Protein AF-A0A3B9SJJ4-F1 (afdb_monomer)

Radius of gyration: 42.06 Å; Cα contacts (8 Å, |Δi|>4): 28; chains: 1; bounding box: 81×27×117 Å

Nearest PDB structures (foldseek):
  3vkg-assembly2_A  TM=6.536E-01  e=6.639E+00  Dictyostelium discoideum

Secondary structure (DSSP, 8-state):
--HHHHHHHHHHHHHHHHHHHHHHTT-HHHHTTHHHHHHHHHHHHHHHHHHHHHHHHHHHHHHHHHHHHHHHHHHHHHHHHHHHHHHHHHHHHHHHHHHHHHHHHHHHHHHHHHHHHHHHTT-

Solvent-accessible surface area (backbone atoms only — not comparable to full-atom values): 6616 Å² total; per-residue (Å²): 132,59,70,70,58,55,50,52,50,52,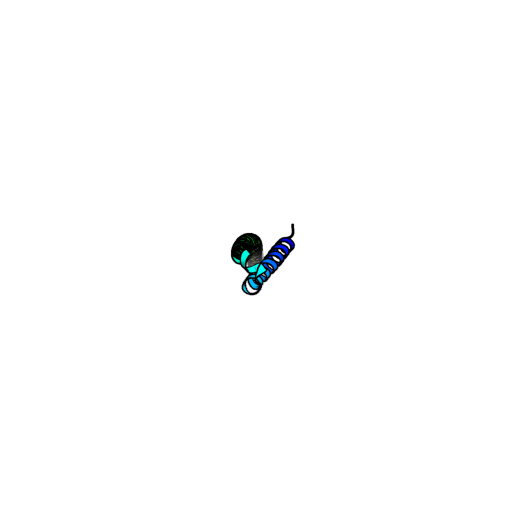52,54,51,48,50,53,39,50,50,51,37,58,44,15,79,77,39,75,88,38,41,82,46,36,67,60,32,50,51,51,44,53,52,47,50,53,52,49,52,54,49,50,52,57,48,51,60,49,53,51,52,55,51,52,52,50,52,55,50,52,53,49,51,51,52,50,53,53,52,51,50,53,50,49,54,53,52,50,52,51,50,54,48,52,51,52,51,51,53,51,53,50,53,51,53,53,54,50,52,51,52,50,53,53,51,51,53,57,50,64,77,74,108

Foldseek 3Di:
DDLVVVVVVLVVQLVVLVVLLVVLVPPVVSVVCNVVSVVVNVVSVVVVVVSVVVVVVVVVVVVVVVVVVVVVVVVVVVVVVVVVVVVVVVVVVVVV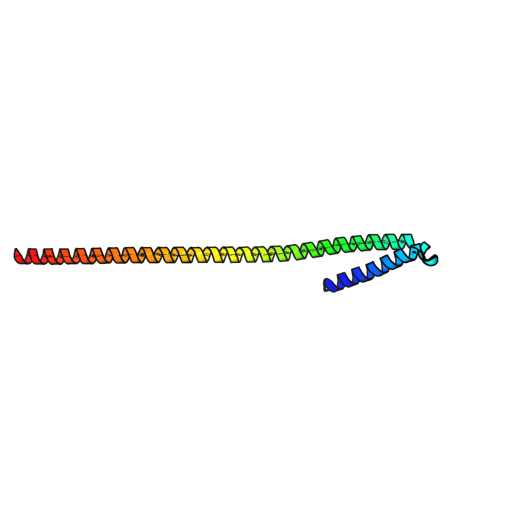VVVVVVVVVVVVVVVVVVVVVVVVVVD

Structure (mmCIF, N/CA/C/O backbone):
data_AF-A0A3B9SJJ4-F1
#
_entry.id   AF-A0A3B9SJJ4-F1
#
loop_
_atom_site.group_PDB
_atom_site.id
_atom_site.type_symbol
_atom_site.label_atom_id
_atom_site.label_alt_id
_atom_site.label_comp_id
_atom_site.label_asym_id
_atom_site.label_entity_id
_atom_site.label_seq_id
_atom_site.pdbx_PDB_ins_code
_atom_site.Cartn_x
_atom_site.Cartn_y
_atom_site.Cartn_z
_atom_site.occupancy
_atom_site.B_iso_or_equiv
_atom_site.auth_seq_id
_atom_site.auth_comp_id
_atom_site.auth_asym_id
_atom_site.auth_atom_id
_atom_site.pdbx_PDB_model_num
ATOM 1 N N . MET A 1 1 ? 9.200 17.241 -14.618 1.00 53.47 1 MET A N 1
ATOM 2 C CA . MET A 1 1 ? 9.247 16.600 -15.952 1.00 53.47 1 MET A CA 1
ATOM 3 C C . MET A 1 1 ? 8.697 15.193 -15.783 1.00 53.47 1 MET A C 1
ATOM 5 O O . MET A 1 1 ? 9.202 14.493 -14.914 1.00 53.47 1 MET A O 1
ATOM 9 N N . ASN A 1 2 ? 7.622 14.823 -16.484 1.00 70.00 2 ASN A N 1
ATOM 10 C CA . ASN A 1 2 ? 6.914 13.560 -16.233 1.00 70.00 2 ASN A CA 1
ATOM 11 C C . ASN A 1 2 ? 7.813 12.358 -16.555 1.00 70.00 2 ASN A C 1
ATOM 13 O O . ASN A 1 2 ? 8.464 12.345 -17.599 1.00 70.00 2 ASN A O 1
ATOM 17 N N . THR A 1 3 ? 7.823 11.348 -15.683 1.00 65.94 3 THR A N 1
ATOM 18 C CA . THR A 1 3 ? 8.570 10.082 -15.826 1.00 65.94 3 THR A CA 1
ATOM 19 C C . THR A 1 3 ? 8.338 9.460 -17.213 1.00 65.94 3 THR A C 1
ATOM 21 O O . THR A 1 3 ? 9.283 9.172 -17.940 1.00 65.94 3 THR A O 1
ATOM 24 N N . ASN A 1 4 ? 7.081 9.467 -17.665 1.00 76.50 4 ASN A N 1
ATOM 25 C CA . ASN A 1 4 ? 6.647 9.011 -18.991 1.00 76.50 4 ASN A CA 1
ATOM 26 C C . ASN A 1 4 ? 7.307 9.777 -20.167 1.00 76.50 4 ASN A C 1
ATOM 28 O O . ASN A 1 4 ? 7.579 9.212 -21.222 1.00 76.50 4 ASN A O 1
ATOM 32 N N . THR A 1 5 ? 7.620 11.069 -20.011 1.00 80.31 5 THR A N 1
ATOM 33 C CA . THR A 1 5 ? 8.309 11.852 -21.054 1.00 80.31 5 THR A CA 1
ATOM 34 C C . THR A 1 5 ? 9.780 11.450 -21.181 1.00 80.31 5 THR A C 1
ATOM 36 O O . THR A 1 5 ? 10.278 11.328 -22.297 1.00 80.31 5 THR A O 1
ATOM 39 N N . ILE A 1 6 ? 10.469 11.215 -20.060 1.00 78.12 6 ILE A N 1
ATOM 40 C CA . ILE A 1 6 ? 11.877 10.780 -20.049 1.00 78.12 6 ILE A CA 1
ATOM 41 C C . ILE A 1 6 ? 12.004 9.373 -20.637 1.00 78.12 6 ILE A C 1
ATOM 43 O O . ILE A 1 6 ? 12.875 9.132 -21.469 1.00 78.12 6 ILE A O 1
ATOM 47 N N . GLU A 1 7 ? 11.103 8.470 -20.257 1.00 77.44 7 GLU A N 1
ATOM 48 C CA . GLU A 1 7 ? 11.067 7.098 -20.760 1.00 77.44 7 GLU A CA 1
ATOM 49 C C . GLU A 1 7 ? 10.844 7.052 -22.278 1.00 77.44 7 GLU A C 1
ATOM 51 O O . GLU A 1 7 ? 11.588 6.388 -22.995 1.00 77.44 7 GLU A O 1
ATOM 56 N N . ARG A 1 8 ? 9.906 7.851 -22.804 1.00 84.06 8 ARG A N 1
ATOM 57 C CA . ARG A 1 8 ? 9.683 7.978 -24.255 1.00 84.06 8 ARG A CA 1
ATOM 58 C C . ARG A 1 8 ? 10.906 8.502 -25.006 1.00 84.06 8 ARG A C 1
ATOM 60 O O . ARG A 1 8 ? 11.185 8.028 -26.105 1.00 84.06 8 ARG A O 1
ATOM 67 N N . ILE A 1 9 ? 11.640 9.455 -24.428 1.00 83.06 9 ILE A N 1
ATOM 68 C CA . ILE A 1 9 ? 12.878 9.979 -25.025 1.00 83.06 9 ILE A CA 1
ATOM 69 C C . ILE A 1 9 ? 13.971 8.902 -25.019 1.00 83.06 9 ILE A C 1
ATOM 71 O O . ILE A 1 9 ? 14.616 8.694 -26.045 1.00 83.06 9 ILE A O 1
ATOM 75 N N . LEU A 1 10 ? 14.150 8.185 -23.904 1.00 82.25 10 LEU A N 1
ATOM 76 C CA . LEU A 1 10 ? 15.130 7.099 -23.783 1.00 82.25 10 LEU A CA 1
ATOM 77 C C . LEU A 1 10 ? 14.832 5.948 -24.750 1.00 82.25 10 LEU A C 1
ATOM 79 O O . LEU A 1 10 ? 15.739 5.481 -25.437 1.00 82.25 10 LEU A O 1
ATOM 83 N N . ILE A 1 11 ? 13.568 5.530 -24.856 1.00 82.94 11 ILE A N 1
ATOM 84 C CA . ILE A 1 11 ? 13.135 4.479 -25.785 1.00 82.94 11 ILE A CA 1
ATOM 85 C C . ILE A 1 11 ? 13.307 4.938 -27.236 1.00 82.94 11 ILE A C 1
ATOM 87 O O . ILE A 1 11 ? 13.840 4.187 -28.054 1.00 82.94 11 ILE A O 1
ATOM 91 N N . GLY A 1 12 ? 12.907 6.170 -27.565 1.00 83.56 12 GLY A N 1
ATOM 92 C CA . GLY A 1 12 ? 13.064 6.726 -28.910 1.00 83.56 12 GLY A CA 1
ATOM 93 C C . GLY A 1 12 ? 14.530 6.793 -29.336 1.00 83.56 12 GLY A C 1
ATOM 94 O O . GLY A 1 12 ? 14.889 6.305 -30.407 1.00 83.56 12 GLY A O 1
ATOM 95 N N . PHE A 1 13 ? 15.396 7.316 -28.466 1.00 84.94 13 PHE A N 1
ATOM 96 C CA . PHE A 1 13 ? 16.836 7.372 -28.707 1.00 84.94 13 PHE A CA 1
ATOM 97 C C . PHE A 1 13 ? 17.452 5.972 -28.826 1.00 84.94 13 PHE A C 1
ATOM 99 O O . PHE A 1 13 ? 18.163 5.692 -29.791 1.00 84.94 13 PHE A O 1
ATOM 106 N N . GLY A 1 14 ? 17.132 5.065 -27.898 1.00 82.75 14 GLY A N 1
ATOM 107 C CA . GLY A 1 14 ? 17.620 3.686 -27.918 1.00 82.75 14 GLY A CA 1
ATOM 108 C C . GLY A 1 14 ? 17.217 2.938 -29.189 1.00 82.75 14 GLY A C 1
ATOM 109 O O . GLY A 1 14 ? 18.042 2.253 -29.789 1.00 82.75 14 GLY A O 1
ATOM 110 N N . THR A 1 15 ? 15.985 3.138 -29.662 1.00 85.75 15 THR A N 1
ATOM 111 C CA . THR A 1 15 ? 15.488 2.535 -30.908 1.00 85.75 15 THR A CA 1
ATOM 112 C C . THR A 1 15 ? 16.295 3.016 -32.114 1.00 85.75 15 THR A C 1
ATOM 114 O O . THR A 1 15 ? 16.744 2.201 -32.916 1.00 85.75 15 THR A O 1
ATOM 117 N N . VAL A 1 16 ? 16.550 4.323 -32.223 1.00 86.31 16 VAL A N 1
ATOM 118 C C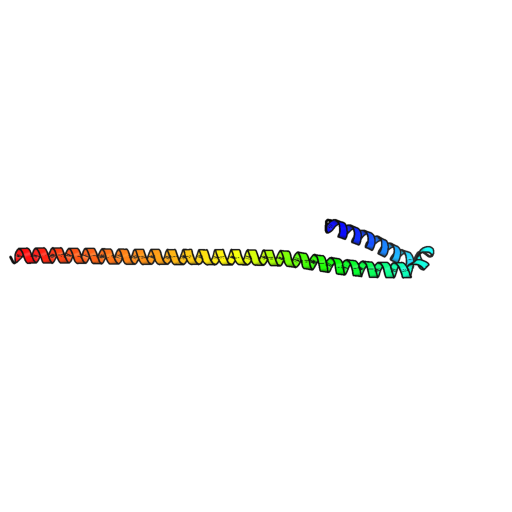A . VAL A 1 16 ? 17.345 4.895 -33.324 1.00 86.31 16 VAL A CA 1
ATOM 119 C C . VAL A 1 16 ? 18.787 4.382 -33.298 1.00 86.31 16 VAL A C 1
ATOM 121 O O . VAL A 1 16 ? 19.324 4.007 -34.340 1.00 86.31 16 VAL A O 1
ATOM 124 N N . VAL A 1 17 ? 19.404 4.306 -32.116 1.00 86.12 17 VAL A N 1
ATOM 125 C CA . VAL A 1 17 ? 20.779 3.807 -31.956 1.00 86.12 17 VAL A CA 1
ATOM 126 C C . VAL A 1 17 ? 20.885 2.325 -32.320 1.00 86.12 17 VAL A C 1
ATOM 128 O O . VAL A 1 17 ? 21.814 1.940 -33.028 1.00 86.12 17 VAL A O 1
ATOM 131 N N . LEU A 1 18 ? 19.928 1.494 -31.897 1.00 85.50 18 LEU A N 1
ATOM 132 C CA . LEU A 1 18 ? 19.912 0.065 -32.225 1.00 85.50 18 LEU A CA 1
ATOM 133 C C . LEU A 1 18 ? 19.658 -0.186 -33.715 1.00 85.50 18 LEU A C 1
ATOM 135 O O . LEU A 1 18 ? 20.313 -1.045 -34.304 1.00 85.50 18 LEU A O 1
ATOM 139 N N . LEU A 1 19 ? 18.768 0.586 -34.344 1.00 87.62 19 LEU A N 1
ATOM 140 C CA . LEU A 1 19 ? 18.536 0.515 -35.788 1.00 87.62 19 LEU A CA 1
ATOM 141 C C . LEU A 1 19 ? 19.771 0.957 -36.581 1.00 87.62 19 LEU A C 1
ATOM 143 O O . LEU A 1 19 ? 20.163 0.277 -37.529 1.00 87.62 19 LEU A O 1
ATOM 147 N N . GLY A 1 20 ? 20.428 2.044 -36.168 1.00 83.81 20 GLY A N 1
ATOM 148 C CA . GLY A 1 20 ? 21.690 2.491 -36.762 1.00 83.81 20 GLY A CA 1
ATOM 149 C C . GLY A 1 20 ? 22.798 1.448 -36.606 1.00 83.81 20 GLY A C 1
ATOM 150 O O . GLY A 1 20 ? 23.518 1.153 -37.561 1.00 83.81 20 GLY A O 1
ATOM 151 N N . LEU A 1 21 ? 22.896 0.824 -35.429 1.00 84.88 21 LEU A N 1
ATOM 152 C CA . LEU A 1 21 ? 23.838 -0.260 -35.168 1.00 84.88 21 LEU A CA 1
ATOM 153 C C . LEU A 1 21 ? 23.552 -1.480 -36.053 1.00 84.88 21 LEU A C 1
ATOM 155 O O . LEU A 1 21 ? 24.480 -2.013 -36.656 1.00 84.88 21 LEU A O 1
ATOM 159 N N . ALA A 1 22 ? 22.295 -1.902 -36.184 1.00 84.62 22 ALA A N 1
ATOM 160 C CA . ALA A 1 22 ? 21.914 -3.001 -37.070 1.00 84.62 22 ALA A CA 1
ATOM 161 C C . ALA A 1 22 ? 22.260 -2.687 -38.537 1.00 84.62 22 ALA A C 1
ATOM 163 O O . ALA A 1 22 ? 22.899 -3.497 -39.211 1.00 84.62 22 ALA A O 1
ATOM 164 N N . ALA A 1 23 ? 21.930 -1.479 -39.006 1.00 84.31 23 ALA A N 1
ATOM 165 C CA . ALA A 1 23 ? 22.248 -1.018 -40.356 1.00 84.31 23 ALA A CA 1
ATOM 166 C C . ALA A 1 23 ? 23.763 -0.961 -40.617 1.00 84.31 23 ALA A C 1
ATOM 168 O O . ALA A 1 23 ? 24.205 -1.278 -41.721 1.00 84.31 23 ALA A O 1
ATOM 169 N N . SER A 1 24 ? 24.575 -0.643 -39.602 1.00 84.25 24 SER A N 1
ATOM 170 C CA . SER A 1 24 ? 26.040 -0.587 -39.724 1.00 84.25 24 SER A CA 1
ATOM 171 C C . SER A 1 24 ? 26.711 -1.922 -40.067 1.00 84.25 24 SER A C 1
ATOM 173 O O . SER A 1 24 ? 27.844 -1.926 -40.544 1.00 84.25 24 SER A O 1
ATOM 175 N N . TYR A 1 25 ? 26.029 -3.056 -39.872 1.00 83.38 25 TYR A N 1
ATOM 176 C CA . TYR A 1 25 ? 26.548 -4.366 -40.277 1.00 83.38 25 TYR A CA 1
ATOM 177 C C . TYR A 1 25 ? 26.343 -4.676 -41.762 1.00 83.38 25 TYR A C 1
ATOM 179 O O . TYR A 1 25 ? 27.066 -5.507 -42.309 1.00 83.38 25 TYR A O 1
ATOM 187 N N . VAL A 1 26 ? 25.374 -4.023 -42.408 1.00 83.88 26 VAL A N 1
ATOM 188 C CA . VAL A 1 26 ? 24.946 -4.332 -43.782 1.00 83.88 26 VAL A CA 1
ATOM 189 C C . VAL A 1 26 ? 25.310 -3.203 -44.751 1.00 83.88 26 VAL A C 1
ATOM 191 O O . VAL A 1 26 ? 25.642 -3.457 -45.906 1.00 83.88 26 VAL A O 1
ATOM 194 N N . VAL A 1 27 ? 25.293 -1.953 -44.285 1.00 83.50 27 VAL A N 1
ATOM 195 C CA . VAL A 1 27 ? 25.494 -0.754 -45.106 1.00 83.50 27 VAL A CA 1
ATOM 196 C C . VAL A 1 27 ? 26.937 -0.261 -44.973 1.00 83.50 27 VAL A C 1
ATOM 198 O O . VAL A 1 27 ? 27.354 0.188 -43.906 1.00 83.50 27 VAL A O 1
ATOM 201 N N . ALA A 1 28 ? 27.704 -0.322 -46.068 1.00 76.25 28 ALA A N 1
ATOM 202 C CA . ALA A 1 28 ? 29.138 -0.008 -46.086 1.00 76.25 28 ALA A CA 1
ATOM 203 C C . ALA A 1 28 ? 29.503 1.386 -45.513 1.00 76.25 28 ALA A C 1
ATOM 205 O O . ALA A 1 28 ? 30.404 1.432 -44.677 1.00 76.25 28 ALA A O 1
ATOM 206 N N . PRO A 1 29 ? 28.786 2.485 -45.836 1.00 80.19 29 PRO A N 1
ATOM 207 C CA . PRO A 1 29 ? 29.024 3.798 -45.220 1.00 80.19 29 PRO A CA 1
ATOM 208 C C . PRO A 1 29 ? 28.858 3.840 -43.696 1.00 80.19 29 PRO A C 1
ATOM 210 O O . PRO A 1 29 ? 29.490 4.648 -43.026 1.00 80.19 29 PRO A O 1
ATOM 213 N N . LEU A 1 30 ? 28.000 2.989 -43.125 1.00 75.19 30 LEU A N 1
ATOM 214 C CA . LEU A 1 30 ? 27.767 2.965 -41.679 1.00 75.19 30 LEU A CA 1
ATOM 215 C C . LEU A 1 30 ? 28.760 2.063 -40.936 1.00 75.19 30 LEU A C 1
ATOM 217 O O . LEU A 1 30 ? 28.846 2.135 -39.710 1.00 75.19 30 LEU A O 1
ATOM 221 N N . LYS A 1 31 ? 29.530 1.236 -41.652 1.00 76.69 31 LYS A N 1
ATOM 222 C CA . LYS A 1 31 ? 30.459 0.264 -41.062 1.00 76.69 31 LYS A CA 1
ATOM 223 C C . LYS A 1 31 ? 31.578 0.938 -40.263 1.00 76.69 31 LYS A C 1
ATOM 225 O O . LYS A 1 31 ? 31.977 0.422 -39.222 1.00 76.69 31 LYS A O 1
ATOM 230 N N . GLU A 1 32 ? 32.020 2.117 -40.698 1.00 84.50 32 GLU A N 1
ATOM 231 C CA . GLU A 1 32 ? 33.018 2.942 -39.997 1.00 84.50 32 GLU A CA 1
ATOM 232 C C . GLU A 1 32 ? 32.506 3.460 -38.642 1.00 84.50 32 GLU A C 1
ATOM 234 O O . GLU A 1 32 ? 33.278 3.626 -37.699 1.00 84.50 32 GLU A O 1
ATOM 239 N N . TYR A 1 33 ? 31.188 3.625 -38.496 1.00 82.12 33 TYR A N 1
ATOM 240 C CA . TYR A 1 33 ? 30.542 4.098 -37.269 1.00 82.12 33 TYR A CA 1
ATOM 241 C C . TYR A 1 33 ? 30.137 2.966 -36.313 1.00 82.12 33 TYR A C 1
ATOM 243 O O . TYR A 1 33 ? 29.613 3.236 -35.231 1.00 82.12 33 TYR A O 1
ATOM 251 N N . ASN A 1 34 ? 30.384 1.699 -36.670 1.00 83.94 34 ASN A N 1
ATOM 252 C CA . ASN A 1 34 ? 29.948 0.534 -35.894 1.00 83.94 34 ASN A CA 1
ATOM 253 C C . ASN A 1 34 ? 30.458 0.567 -34.443 1.00 83.94 34 ASN A C 1
ATOM 255 O O . ASN A 1 34 ? 29.687 0.333 -33.515 1.00 83.94 34 ASN A O 1
ATOM 259 N N . SER A 1 35 ? 31.733 0.914 -34.235 1.00 83.38 35 SER A N 1
ATOM 260 C CA . SER A 1 35 ? 32.328 1.002 -32.893 1.00 83.38 35 SER A CA 1
ATOM 261 C C . SER A 1 35 ? 31.635 2.069 -32.034 1.00 83.38 35 SER A C 1
ATOM 263 O O . SER A 1 35 ? 31.213 1.800 -30.909 1.00 83.38 35 SER A O 1
ATOM 265 N N . THR A 1 36 ? 31.412 3.255 -32.603 1.00 85.50 36 THR A N 1
ATOM 266 C CA . THR A 1 36 ? 30.720 4.367 -31.939 1.00 85.50 36 THR A CA 1
ATOM 267 C C . THR A 1 36 ? 29.269 4.019 -31.607 1.00 85.50 36 THR A C 1
ATOM 269 O O . THR A 1 36 ? 28.808 4.290 -30.501 1.00 85.50 36 THR A O 1
ATOM 272 N N . LEU A 1 37 ? 28.555 3.361 -32.527 1.00 85.31 37 LEU A N 1
ATOM 273 C CA . LEU A 1 37 ? 27.171 2.922 -32.323 1.00 85.31 37 LEU A CA 1
ATOM 274 C C . LEU A 1 37 ? 27.057 1.832 -31.250 1.00 85.31 37 LEU A C 1
ATOM 276 O O . LEU A 1 37 ? 26.114 1.852 -30.461 1.00 85.31 37 LEU A O 1
ATOM 280 N N . ARG A 1 38 ? 28.028 0.912 -31.162 1.00 83.81 38 ARG A N 1
ATOM 281 C CA . ARG A 1 38 ? 28.093 -0.082 -30.077 1.00 83.81 38 ARG A CA 1
ATOM 282 C C . ARG A 1 38 ? 28.279 0.583 -28.719 1.00 83.81 38 ARG A C 1
ATOM 284 O O . ARG A 1 38 ? 27.560 0.246 -27.783 1.00 83.81 38 ARG A O 1
ATOM 291 N N . ILE A 1 39 ? 29.205 1.537 -28.614 1.00 86.31 39 ILE A N 1
ATOM 292 C CA . ILE A 1 39 ? 29.432 2.288 -27.371 1.00 86.31 39 ILE A CA 1
ATOM 293 C C . ILE A 1 39 ? 28.165 3.061 -26.988 1.00 86.31 39 ILE A C 1
ATOM 295 O O . ILE A 1 39 ? 27.722 2.972 -25.846 1.00 86.31 39 ILE A O 1
ATOM 299 N N . ALA A 1 40 ? 27.534 3.749 -27.944 1.00 83.56 40 ALA A N 1
ATOM 300 C CA . ALA A 1 40 ? 26.284 4.469 -27.714 1.00 83.56 40 ALA A CA 1
ATOM 301 C C . ALA A 1 40 ? 25.152 3.542 -27.237 1.00 83.56 40 ALA A C 1
ATOM 303 O O . ALA A 1 40 ? 24.413 3.904 -26.323 1.00 83.56 40 ALA A O 1
ATOM 304 N N . ALA A 1 41 ? 25.043 2.334 -27.799 1.00 83.19 41 ALA A N 1
ATOM 305 C CA . ALA A 1 41 ? 24.063 1.341 -27.366 1.00 83.19 41 ALA A CA 1
ATOM 306 C C . ALA A 1 41 ? 24.327 0.864 -25.928 1.00 83.19 41 ALA A C 1
ATOM 308 O O . ALA A 1 41 ? 23.407 0.839 -25.114 1.00 83.19 41 ALA A O 1
ATOM 309 N N . ILE A 1 42 ? 25.581 0.544 -25.587 1.00 86.38 42 ILE A N 1
ATOM 310 C CA . ILE A 1 42 ? 25.967 0.103 -24.235 1.00 86.38 42 ILE A CA 1
ATOM 311 C C . ILE A 1 42 ? 25.688 1.202 -23.205 1.00 86.38 42 ILE A C 1
ATOM 313 O O . ILE A 1 42 ? 25.076 0.943 -22.170 1.00 86.38 42 ILE A O 1
ATOM 317 N N . VAL A 1 43 ? 26.093 2.439 -23.501 1.00 87.00 43 VAL A N 1
ATOM 318 C CA . VAL A 1 43 ? 25.846 3.595 -22.629 1.00 87.00 43 VAL A CA 1
ATOM 319 C C . VAL A 1 43 ? 24.345 3.850 -22.482 1.00 87.00 43 VAL A C 1
ATOM 321 O O . VAL A 1 43 ? 23.876 4.079 -21.370 1.00 87.00 43 VAL A O 1
ATOM 324 N N . GLY A 1 44 ? 23.576 3.749 -23.568 1.00 83.56 44 GLY A N 1
ATOM 325 C CA . GLY A 1 44 ? 22.119 3.8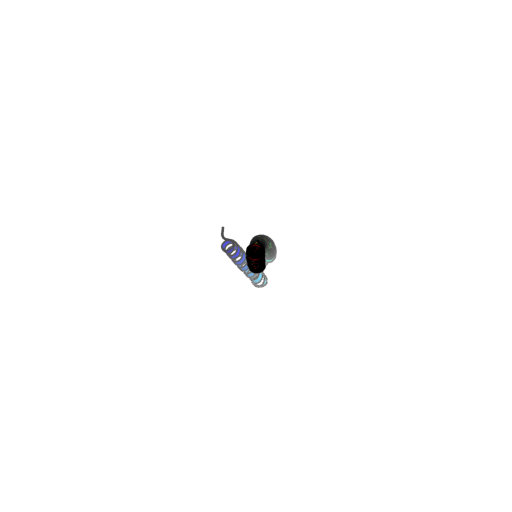82 -23.535 1.00 83.56 44 GLY A CA 1
ATOM 326 C C . GLY A 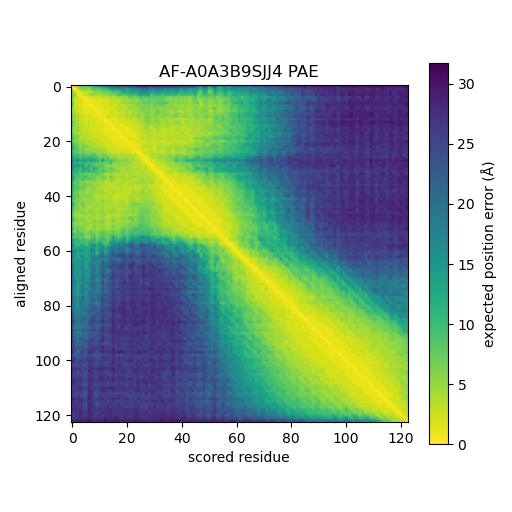1 44 ? 21.451 2.853 -22.618 1.00 83.56 44 GLY A C 1
ATOM 327 O O . GLY A 1 44 ? 20.611 3.220 -21.797 1.00 83.56 44 GLY A O 1
ATOM 328 N N . VAL A 1 45 ? 21.868 1.585 -22.693 1.00 84.44 45 VAL A N 1
ATOM 329 C CA . VAL A 1 45 ? 21.362 0.515 -21.816 1.00 84.44 45 VAL A CA 1
ATOM 330 C C . VAL A 1 45 ? 21.753 0.759 -20.356 1.00 84.44 45 VAL A C 1
ATOM 332 O O . VAL A 1 45 ? 20.912 0.619 -19.470 1.00 84.44 45 VAL A O 1
ATOM 335 N N . ALA A 1 46 ? 22.995 1.172 -20.091 1.00 84.38 46 ALA A N 1
ATOM 336 C CA . ALA A 1 46 ? 23.453 1.476 -18.736 1.00 84.38 46 ALA A CA 1
ATOM 337 C C . ALA A 1 46 ? 22.665 2.641 -18.109 1.00 84.38 46 ALA A C 1
ATOM 339 O O . ALA A 1 46 ? 22.220 2.544 -16.965 1.00 84.38 46 ALA A O 1
ATOM 340 N N . LEU A 1 47 ? 22.429 3.716 -18.868 1.00 83.12 47 LEU A N 1
ATOM 341 C CA . LEU A 1 47 ? 21.618 4.853 -18.425 1.00 83.12 47 LEU A CA 1
ATOM 342 C C . LEU A 1 47 ? 20.167 4.447 -18.151 1.00 83.12 47 LEU A C 1
ATOM 344 O O . LEU A 1 47 ? 19.598 4.862 -17.140 1.00 83.12 47 LEU A O 1
ATOM 348 N N . TYR A 1 48 ? 19.582 3.608 -19.009 1.00 82.56 48 TYR A N 1
ATOM 349 C CA . TYR A 1 48 ? 18.232 3.092 -18.801 1.00 82.56 48 TYR A CA 1
ATOM 350 C C . TYR A 1 48 ? 18.135 2.215 -17.545 1.00 82.56 48 TYR A C 1
ATOM 352 O O . TYR A 1 48 ? 17.193 2.364 -16.772 1.00 82.56 48 TYR A O 1
ATOM 360 N N . ALA A 1 49 ? 19.121 1.351 -17.288 1.00 82.25 49 ALA A N 1
ATOM 361 C CA . ALA A 1 49 ? 19.149 0.514 -16.090 1.00 82.25 49 ALA A CA 1
ATOM 362 C C . ALA A 1 49 ? 19.224 1.350 -14.800 1.00 82.25 49 ALA A C 1
ATOM 364 O O . ALA A 1 49 ? 18.469 1.105 -13.859 1.00 82.25 49 ALA A O 1
ATOM 365 N N . VAL A 1 50 ? 20.076 2.383 -14.773 1.00 83.62 50 VAL A N 1
ATOM 366 C CA . VAL A 1 50 ? 20.169 3.318 -13.638 1.00 83.62 50 VAL A CA 1
ATOM 367 C C . VAL A 1 50 ? 18.860 4.086 -13.451 1.00 83.62 50 VAL A C 1
ATOM 369 O O . VAL A 1 50 ? 18.371 4.209 -12.329 1.00 83.62 50 VAL A O 1
ATOM 372 N N . TYR A 1 51 ? 18.264 4.574 -14.541 1.00 81.56 51 TYR A N 1
ATOM 373 C CA . TYR A 1 51 ? 16.966 5.242 -14.500 1.00 81.56 51 TYR A CA 1
ATOM 374 C C . TYR A 1 51 ? 15.872 4.323 -13.943 1.00 81.56 51 TYR A C 1
ATOM 376 O O . TYR A 1 51 ? 15.158 4.713 -13.023 1.00 81.56 51 TYR A O 1
ATOM 384 N N . SER A 1 52 ? 15.786 3.086 -14.438 1.00 79.31 52 SER A N 1
ATOM 385 C CA . SER A 1 52 ? 14.810 2.092 -13.988 1.00 79.31 52 SER A CA 1
ATOM 386 C C . SER A 1 52 ? 14.966 1.781 -12.499 1.00 79.31 52 SER A C 1
ATOM 388 O O . SER A 1 52 ? 13.979 1.785 -11.770 1.00 79.31 52 SER A O 1
ATOM 390 N N . PHE A 1 53 ? 16.199 1.626 -12.009 1.00 79.38 53 PHE A N 1
ATOM 391 C CA . PHE A 1 53 ? 16.467 1.427 -10.584 1.00 79.38 53 PHE A CA 1
ATOM 392 C C . PHE A 1 53 ? 16.036 2.631 -9.725 1.00 79.38 53 PHE A C 1
ATOM 394 O O . PHE A 1 53 ? 15.454 2.475 -8.648 1.00 79.38 53 PHE A O 1
ATOM 401 N N . LEU A 1 54 ? 16.275 3.857 -10.202 1.00 79.62 54 LEU A N 1
ATOM 402 C CA . LEU A 1 54 ? 15.852 5.077 -9.507 1.00 79.62 54 LEU A CA 1
ATOM 403 C C . LEU A 1 54 ? 14.330 5.252 -9.476 1.00 79.62 54 LEU A C 1
ATOM 405 O O . LEU A 1 54 ? 13.804 5.760 -8.489 1.00 79.62 54 LEU A O 1
ATOM 409 N N . VAL A 1 55 ? 13.625 4.850 -10.533 1.00 77.12 55 VAL A N 1
ATOM 410 C CA . VAL A 1 55 ? 12.156 4.873 -10.575 1.00 77.12 55 VAL A CA 1
ATOM 411 C C . VAL A 1 55 ? 11.590 3.784 -9.665 1.00 77.12 55 VAL A C 1
ATOM 413 O O . VAL A 1 55 ? 10.832 4.097 -8.753 1.00 77.12 55 VAL A O 1
ATOM 416 N N . GLN A 1 56 ? 12.056 2.539 -9.804 1.00 71.69 56 GLN A N 1
ATOM 417 C CA . GLN A 1 56 ? 11.602 1.419 -8.974 1.00 71.69 56 GLN A CA 1
ATOM 418 C C . GLN A 1 56 ? 11.815 1.673 -7.478 1.00 71.69 56 GLN A C 1
ATOM 420 O O . GLN A 1 56 ? 10.935 1.376 -6.679 1.00 71.69 56 GLN A O 1
ATOM 425 N N . SER A 1 57 ? 12.947 2.263 -7.081 1.00 68.56 57 SER A N 1
ATOM 426 C CA . SER A 1 57 ? 13.214 2.591 -5.671 1.00 68.56 57 SER A CA 1
ATOM 427 C C . SER A 1 57 ? 12.337 3.719 -5.113 1.00 68.56 57 SER A C 1
ATOM 429 O O . SER A 1 57 ? 12.151 3.797 -3.896 1.00 68.56 57 SER A O 1
ATOM 431 N N . LYS A 1 58 ? 11.795 4.596 -5.966 1.00 65.88 58 LYS A N 1
ATOM 432 C CA . LYS A 1 58 ? 10.797 5.596 -5.564 1.00 65.88 58 LYS A CA 1
ATOM 433 C C . LYS A 1 58 ? 9.417 4.962 -5.431 1.00 65.88 58 LYS A C 1
ATOM 435 O O . LYS A 1 58 ? 8.804 5.118 -4.378 1.00 65.88 58 LYS A O 1
ATOM 440 N N . ASP A 1 59 ? 9.006 4.180 -6.422 1.00 62.16 59 ASP A N 1
ATOM 441 C CA . ASP A 1 59 ? 7.709 3.498 -6.424 1.00 62.16 59 ASP A CA 1
ATOM 442 C C . ASP A 1 59 ? 7.598 2.504 -5.251 1.00 62.16 59 ASP A C 1
ATOM 444 O O . ASP A 1 59 ? 6.580 2.454 -4.564 1.00 62.16 59 ASP A O 1
ATOM 448 N N . GLN A 1 60 ? 8.677 1.781 -4.923 1.00 58.78 60 GLN A N 1
ATOM 449 C CA . GLN A 1 60 ? 8.714 0.887 -3.757 1.00 58.78 60 GLN A CA 1
ATOM 450 C C . GLN A 1 60 ? 8.499 1.615 -2.430 1.00 58.78 60 GLN A C 1
ATOM 452 O O . GLN A 1 60 ? 7.854 1.076 -1.534 1.00 58.78 60 GLN A O 1
ATOM 457 N N . LYS A 1 61 ? 9.049 2.826 -2.276 1.00 59.56 61 LYS A N 1
ATOM 458 C CA . LYS A 1 61 ? 8.872 3.604 -1.043 1.00 59.56 61 LYS A CA 1
ATOM 459 C C . LYS A 1 61 ? 7.429 4.051 -0.876 1.00 59.56 61 LYS A C 1
ATOM 461 O O . LYS A 1 61 ? 6.929 4.028 0.244 1.00 59.56 61 LYS A O 1
ATOM 466 N N . GLU A 1 62 ? 6.785 4.432 -1.973 1.00 60.31 62 GLU A N 1
ATOM 467 C CA . GLU A 1 62 ? 5.405 4.908 -1.975 1.00 60.31 62 GLU A CA 1
ATOM 468 C C . GLU A 1 62 ? 4.424 3.763 -1.672 1.00 60.31 62 GLU A C 1
ATOM 470 O O . GLU A 1 62 ? 3.578 3.888 -0.784 1.00 60.31 62 GLU A O 1
ATOM 475 N N . ILE A 1 63 ? 4.626 2.595 -2.292 1.00 59.97 63 ILE A N 1
ATOM 476 C CA . ILE A 1 63 ? 3.847 1.378 -2.010 1.00 59.97 63 ILE A CA 1
ATOM 477 C C . ILE A 1 63 ? 4.045 0.926 -0.559 1.00 59.97 63 ILE A C 1
ATOM 479 O O . ILE A 1 63 ? 3.068 0.702 0.150 1.00 59.97 63 ILE A O 1
ATOM 483 N N . TYR A 1 64 ? 5.289 0.873 -0.075 1.00 58.38 64 TYR A N 1
ATOM 484 C CA . TYR A 1 64 ? 5.574 0.473 1.305 1.00 58.38 64 TYR A CA 1
ATOM 485 C C . TYR A 1 64 ? 4.959 1.436 2.332 1.00 58.38 64 TYR A C 1
ATOM 487 O O . TYR A 1 64 ? 4.499 1.011 3.392 1.00 58.38 64 TYR A O 1
ATOM 495 N N . SER A 1 65 ? 4.918 2.742 2.037 1.00 63.69 65 SER A N 1
ATOM 496 C CA . SER A 1 65 ? 4.223 3.701 2.902 1.00 63.69 65 SER A CA 1
ATOM 497 C C . SER A 1 65 ? 2.709 3.503 2.905 1.00 63.69 65 SER A C 1
ATOM 499 O O . SER A 1 65 ? 2.112 3.538 3.980 1.00 63.69 65 SER A O 1
ATOM 501 N N . ALA A 1 66 ? 2.105 3.225 1.747 1.00 60.81 66 ALA A N 1
ATOM 502 C CA . ALA A 1 66 ? 0.671 2.981 1.632 1.00 60.81 66 ALA A CA 1
ATOM 503 C C . ALA A 1 66 ? 0.252 1.673 2.326 1.00 60.81 66 ALA A C 1
ATOM 505 O O . ALA A 1 66 ? -0.733 1.655 3.060 1.00 60.81 66 ALA A O 1
ATOM 506 N N . GLU A 1 67 ? 1.029 0.597 2.172 1.00 63.62 67 GLU A N 1
ATOM 507 C CA . GLU A 1 67 ? 0.803 -0.672 2.877 1.00 63.62 67 GLU A CA 1
ATOM 508 C C . GLU A 1 67 ? 0.914 -0.499 4.393 1.00 63.62 67 GLU A C 1
ATOM 510 O O . GLU A 1 67 ? 0.065 -0.978 5.141 1.00 63.62 67 GLU A O 1
ATOM 515 N N . LYS A 1 68 ? 1.913 0.256 4.862 1.00 67.88 68 LYS A N 1
ATOM 516 C CA . LYS A 1 68 ? 2.099 0.519 6.292 1.00 67.88 68 LYS A CA 1
ATOM 517 C C . LYS A 1 68 ? 0.994 1.398 6.881 1.00 67.88 68 LYS A C 1
ATOM 519 O O . LYS A 1 68 ? 0.673 1.271 8.063 1.00 67.88 68 LYS A O 1
ATOM 524 N N . GLU A 1 69 ? 0.419 2.309 6.100 1.00 72.19 69 GLU A N 1
ATOM 525 C CA . GLU A 1 69 ? -0.772 3.056 6.513 1.00 72.19 69 GLU A CA 1
ATOM 526 C C . GLU A 1 69 ? -2.013 2.162 6.540 1.00 72.19 69 GLU A C 1
ATOM 528 O O . GLU A 1 69 ? -2.733 2.177 7.539 1.00 72.19 69 GLU A O 1
ATOM 533 N N . ALA A 1 70 ? -2.219 1.320 5.526 1.00 69.19 70 ALA A N 1
ATOM 534 C CA . ALA A 1 70 ? -3.311 0.350 5.503 1.00 69.19 70 ALA A CA 1
ATOM 535 C C . ALA A 1 70 ? -3.246 -0.622 6.697 1.00 69.19 70 ALA A C 1
ATOM 537 O O . ALA A 1 70 ? -4.254 -0.838 7.369 1.00 69.19 70 ALA A O 1
ATOM 538 N N . GLU A 1 71 ? -2.056 -1.122 7.038 1.00 72.50 71 GLU A N 1
ATOM 539 C CA . GLU A 1 71 ? -1.832 -1.992 8.198 1.00 72.50 71 GLU A CA 1
ATOM 540 C C . GLU A 1 71 ? -2.149 -1.273 9.523 1.00 72.50 71 GLU A C 1
ATOM 542 O O . GLU A 1 71 ? -2.757 -1.849 10.430 1.00 72.50 71 GLU A O 1
ATOM 547 N N . LYS A 1 72 ? -1.806 0.019 9.639 1.00 78.88 72 LYS A N 1
ATOM 548 C CA . LYS A 1 72 ? -2.184 0.834 10.805 1.00 78.88 72 LYS A CA 1
ATOM 549 C C . LYS A 1 72 ? -3.696 1.006 10.913 1.00 78.88 72 LYS A C 1
ATOM 551 O O . LYS A 1 72 ? -4.220 0.898 12.022 1.00 78.88 72 LYS A O 1
ATOM 556 N N . PHE A 1 73 ? -4.389 1.269 9.807 1.00 74.44 73 PHE A N 1
ATOM 557 C CA . PHE A 1 73 ? -5.847 1.393 9.806 1.00 74.44 73 PHE A CA 1
ATOM 558 C C . PHE A 1 73 ? -6.527 0.065 10.150 1.00 74.44 73 PHE A C 1
ATOM 560 O O . PHE A 1 73 ? -7.456 0.050 10.955 1.00 74.44 73 PHE A O 1
ATOM 567 N N . GLU A 1 74 ? -6.031 -1.058 9.629 1.00 76.75 74 GLU A N 1
ATOM 568 C CA . GLU A 1 74 ? -6.560 -2.380 9.966 1.00 76.75 74 GLU A CA 1
ATOM 569 C C . GLU A 1 74 ? -6.345 -2.715 11.451 1.00 76.75 74 GLU A C 1
ATOM 571 O O . GLU A 1 74 ? -7.259 -3.177 12.136 1.00 76.75 74 GLU A O 1
ATOM 576 N N . SER A 1 75 ? -5.154 -2.422 11.976 1.00 78.50 75 SER A N 1
ATOM 577 C CA . SER A 1 75 ? -4.817 -2.554 13.396 1.00 78.50 75 SER A CA 1
ATOM 578 C C . SER A 1 75 ? -5.754 -1.736 14.290 1.00 78.50 75 SER A C 1
ATOM 580 O O . SER A 1 75 ? -6.296 -2.259 15.270 1.00 78.50 75 SER A O 1
ATOM 582 N N . GLN A 1 76 ? -6.005 -0.473 13.932 1.00 82.50 76 GLN A N 1
ATOM 583 C CA . GLN A 1 76 ? -6.930 0.393 14.664 1.00 82.50 76 GLN A CA 1
ATOM 584 C C . GLN A 1 76 ? -8.365 -0.140 14.605 1.00 82.50 76 GLN A C 1
ATOM 586 O O . GLN A 1 76 ? -8.993 -0.284 15.653 1.00 82.50 76 GLN A O 1
ATOM 591 N N . ALA A 1 77 ? -8.846 -0.544 13.426 1.00 75.75 77 ALA A N 1
ATOM 592 C CA . ALA A 1 77 ? -10.183 -1.108 13.259 1.00 75.75 77 ALA A CA 1
ATOM 593 C C . ALA A 1 77 ? -10.377 -2.407 14.061 1.00 75.75 77 ALA A C 1
ATOM 595 O O . ALA A 1 77 ? -11.414 -2.605 14.696 1.00 75.75 77 ALA A O 1
ATOM 596 N N . ARG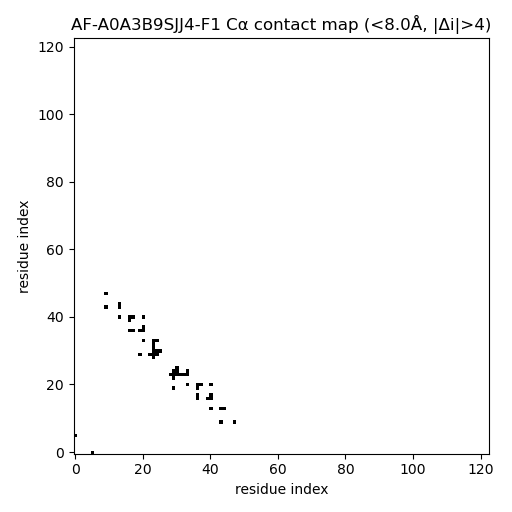 A 1 78 ? -9.371 -3.294 14.091 1.00 82.38 78 ARG A N 1
ATOM 597 C CA . ARG A 1 78 ? -9.399 -4.511 14.922 1.00 82.38 78 ARG A CA 1
ATOM 598 C C . ARG A 1 78 ? -9.432 -4.179 16.411 1.00 82.38 78 ARG A C 1
ATOM 600 O O . ARG A 1 78 ? -10.166 -4.825 17.158 1.00 82.38 78 ARG A O 1
ATOM 607 N N . LYS A 1 79 ? -8.649 -3.189 16.849 1.00 83.88 79 LYS A N 1
ATOM 608 C CA . LYS A 1 79 ? -8.622 -2.753 18.250 1.00 83.88 79 LYS A CA 1
ATOM 609 C C . LYS A 1 79 ? -9.963 -2.162 18.676 1.00 83.88 79 LYS A C 1
ATOM 611 O O . LYS A 1 79 ? -10.421 -2.445 19.776 1.00 83.88 79 LYS A O 1
ATOM 616 N N . GLU A 1 80 ? -10.596 -1.382 17.810 1.00 77.06 80 GLU A N 1
ATOM 617 C CA . GLU A 1 80 ? -11.890 -0.759 18.079 1.00 77.06 80 GLU A CA 1
ATOM 618 C C . GLU A 1 80 ? -13.032 -1.781 18.105 1.00 77.06 80 GLU A C 1
ATOM 620 O O . GLU A 1 80 ? -13.852 -1.738 19.017 1.00 77.06 80 GLU A O 1
ATOM 625 N N . ARG A 1 81 ? -13.018 -2.777 17.205 1.00 82.00 81 ARG A N 1
ATOM 626 C CA . ARG A 1 81 ? -13.948 -3.919 17.267 1.00 82.00 81 ARG A CA 1
ATOM 627 C C . ARG A 1 81 ? -13.829 -4.696 18.574 1.00 82.00 81 ARG A C 1
ATOM 629 O O . ARG A 1 81 ? -14.836 -4.882 19.240 1.00 82.00 81 ARG A O 1
ATOM 636 N N . ARG A 1 82 ? -12.608 -5.062 18.985 1.00 85.06 82 ARG A N 1
ATOM 637 C CA . ARG A 1 82 ? -12.390 -5.740 20.277 1.00 85.06 82 ARG A CA 1
ATOM 638 C C . ARG A 1 82 ? -12.908 -4.916 21.450 1.00 85.06 82 ARG A C 1
ATOM 640 O O . ARG A 1 82 ? -13.529 -5.461 22.347 1.00 85.06 82 ARG A O 1
ATOM 647 N N . ARG A 1 83 ? -12.696 -3.598 21.416 1.00 86.62 83 ARG A N 1
ATOM 648 C CA . ARG A 1 83 ? -13.222 -2.688 22.440 1.00 86.62 83 ARG A CA 1
ATOM 649 C C . ARG A 1 83 ? -14.751 -2.670 22.468 1.00 86.62 83 ARG A C 1
ATOM 651 O O . ARG A 1 83 ? -15.327 -2.565 23.543 1.00 86.62 83 ARG A O 1
ATOM 658 N N . GLY A 1 84 ? -15.392 -2.753 21.302 1.00 83.88 84 GLY A N 1
ATOM 659 C CA . GLY A 1 84 ? -16.842 -2.890 21.178 1.00 83.88 84 GLY A CA 1
ATOM 660 C C . GLY A 1 84 ? -17.352 -4.192 21.793 1.00 83.88 84 GLY A C 1
ATOM 661 O O . GLY A 1 84 ? -18.276 -4.149 22.601 1.00 83.88 84 GLY A O 1
ATOM 662 N N . ASP A 1 85 ? -16.701 -5.314 21.478 1.00 88.75 85 ASP A N 1
ATOM 663 C CA . ASP A 1 85 ? -17.045 -6.633 22.022 1.00 88.75 85 ASP A CA 1
ATOM 664 C C . ASP A 1 85 ? -16.873 -6.665 23.554 1.00 88.75 85 ASP A C 1
ATOM 666 O O . ASP A 1 85 ? -17.788 -7.065 24.272 1.00 88.75 85 ASP A O 1
ATOM 670 N N . GLU A 1 86 ? -15.753 -6.142 24.071 1.00 88.62 86 GLU A N 1
ATOM 671 C CA . GLU A 1 86 ? -15.484 -6.018 25.514 1.00 88.62 86 GLU A CA 1
ATOM 672 C C . GLU A 1 86 ? -16.532 -5.142 26.224 1.00 88.62 86 GLU A C 1
ATOM 674 O O . GLU A 1 86 ? -17.017 -5.486 27.302 1.00 88.62 86 GLU A O 1
ATOM 679 N N . LEU A 1 87 ? -16.918 -4.009 25.625 1.00 88.12 87 LEU A N 1
ATOM 680 C CA . LEU A 1 87 ? -17.953 -3.127 26.177 1.00 88.12 87 LEU A CA 1
ATOM 681 C C . LEU A 1 87 ? -19.342 -3.772 26.161 1.00 88.12 87 LEU A C 1
ATOM 683 O O . LEU A 1 87 ? -20.155 -3.502 27.052 1.00 88.12 87 LEU A O 1
ATOM 687 N N . GLN A 1 88 ? -19.634 -4.595 25.156 1.00 91.56 88 GLN A N 1
ATOM 688 C CA . GLN A 1 88 ? -20.890 -5.327 25.066 1.00 91.56 88 GLN A CA 1
ATOM 689 C C . GLN A 1 88 ? -20.958 -6.433 26.124 1.00 91.56 88 GLN A C 1
ATOM 691 O O . GLN A 1 88 ? -21.967 -6.548 26.820 1.00 91.56 88 GLN A O 1
ATOM 696 N N . GLU A 1 89 ? -19.878 -7.192 26.299 1.00 91.44 89 GLU A N 1
ATOM 697 C CA . GLU A 1 89 ? -19.768 -8.223 27.333 1.00 91.44 89 GLU A CA 1
ATOM 698 C C . GLU A 1 89 ? -19.852 -7.621 28.745 1.00 91.44 89 GLU A C 1
ATOM 700 O O . GLU A 1 89 ? -20.607 -8.108 29.592 1.00 91.44 89 GLU A O 1
ATOM 705 N N . ALA A 1 90 ? -19.173 -6.494 28.981 1.00 90.19 90 ALA A N 1
ATOM 706 C CA . ALA A 1 90 ? -19.272 -5.759 30.238 1.00 90.19 90 ALA A CA 1
ATOM 707 C C . ALA A 1 90 ? -20.702 -5.260 30.507 1.00 90.19 90 ALA A C 1
ATOM 709 O O . ALA A 1 90 ? -21.185 -5.366 31.633 1.00 90.19 90 ALA A O 1
ATOM 710 N N . ASN A 1 91 ? -21.414 -4.761 29.488 1.00 91.00 91 ASN A N 1
ATOM 711 C CA . ASN A 1 91 ? -22.814 -4.350 29.637 1.00 91.00 91 ASN A CA 1
ATOM 712 C C . ASN A 1 91 ? -23.734 -5.521 29.992 1.00 91.00 91 ASN A C 1
ATOM 714 O O . ASN A 1 91 ? -24.589 -5.374 30.862 1.00 91.00 91 ASN A O 1
ATOM 718 N N . LEU A 1 92 ? -23.570 -6.672 29.336 1.00 93.19 92 LEU A N 1
ATOM 719 C CA . LEU A 1 92 ? -24.354 -7.873 29.638 1.00 93.19 92 LEU A CA 1
ATOM 720 C C . LEU A 1 92 ? -24.106 -8.352 31.071 1.00 93.19 92 LEU A C 1
ATOM 722 O O . LEU A 1 92 ? -25.054 -8.684 31.782 1.00 93.19 92 LEU A O 1
ATOM 726 N N . THR A 1 93 ? -22.848 -8.315 31.510 1.00 92.88 93 THR A N 1
ATOM 727 C CA . THR A 1 93 ? -22.459 -8.677 32.878 1.00 92.88 93 THR A CA 1
ATOM 728 C C . THR A 1 93 ? -23.078 -7.719 33.896 1.00 92.88 93 THR A C 1
ATOM 730 O O . THR A 1 93 ? -23.760 -8.155 34.818 1.00 92.88 93 THR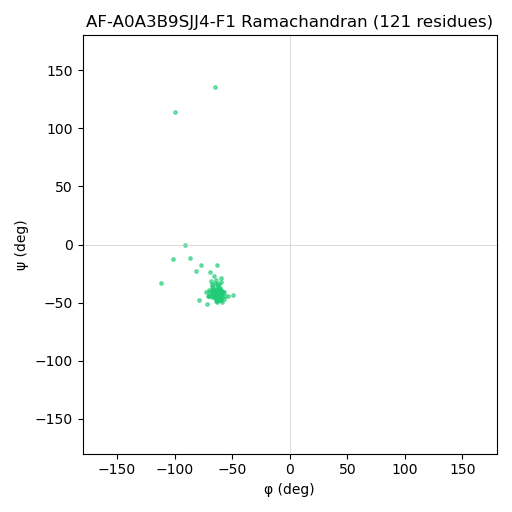 A O 1
ATOM 733 N N . LEU A 1 94 ? -22.958 -6.406 33.673 1.00 92.88 94 LEU A N 1
ATOM 734 C CA . LEU A 1 94 ? -23.573 -5.392 34.535 1.00 92.88 94 LEU A CA 1
ATOM 735 C C . LEU A 1 94 ? -25.100 -5.512 34.591 1.00 92.88 94 LEU A C 1
ATOM 737 O O . LEU A 1 94 ? -25.689 -5.303 35.648 1.00 92.88 94 LEU A O 1
ATOM 741 N N . GLN A 1 95 ? -25.763 -5.852 33.482 1.00 92.94 95 GLN A N 1
ATOM 742 C CA . GLN A 1 95 ? -27.208 -6.095 33.481 1.00 92.94 95 GLN A CA 1
ATOM 743 C C . GLN A 1 95 ? -27.586 -7.324 34.313 1.00 92.94 95 GLN A C 1
ATOM 745 O O . GLN A 1 95 ? -28.582 -7.276 35.038 1.00 92.94 95 GLN A O 1
ATOM 750 N N . ALA A 1 96 ? -26.800 -8.401 34.234 1.00 93.19 96 ALA A N 1
ATOM 751 C CA . ALA A 1 96 ? -27.009 -9.594 35.046 1.00 93.19 96 ALA A CA 1
ATOM 752 C C . ALA A 1 96 ? -26.821 -9.293 36.542 1.00 93.19 96 ALA A C 1
ATOM 754 O O . ALA A 1 96 ? -27.687 -9.645 37.346 1.00 93.19 96 ALA A O 1
ATOM 755 N N . ASP A 1 97 ? -25.761 -8.566 36.900 1.00 92.56 97 ASP A N 1
ATOM 756 C CA . ASP A 1 97 ? -25.481 -8.158 38.280 1.00 92.56 97 ASP A CA 1
ATOM 757 C C . ASP A 1 97 ? -26.588 -7.255 38.837 1.00 92.56 97 ASP A C 1
ATOM 759 O O . ASP A 1 97 ? -27.053 -7.439 39.962 1.00 92.56 97 ASP A O 1
ATOM 763 N N . LEU A 1 98 ? -27.079 -6.307 38.034 1.00 91.38 98 LEU A N 1
ATOM 764 C CA . LEU A 1 98 ? -28.162 -5.407 38.431 1.00 91.38 98 LEU A CA 1
ATOM 765 C C . LEU A 1 98 ? -29.476 -6.176 38.639 1.00 91.38 98 LEU A C 1
ATOM 767 O O . LEU A 1 98 ? -30.212 -5.901 39.589 1.00 91.38 98 LEU A O 1
ATOM 771 N N . ALA A 1 99 ? -29.767 -7.167 37.792 1.00 93.06 99 ALA A N 1
ATOM 772 C CA . ALA A 1 99 ? -30.924 -8.042 37.965 1.00 93.06 99 ALA A CA 1
ATOM 773 C C . ALA A 1 99 ? -30.814 -8.901 39.237 1.00 93.06 99 ALA A C 1
ATOM 775 O O . ALA A 1 99 ? -31.795 -9.030 39.973 1.00 93.06 99 ALA A O 1
ATOM 776 N N . ALA A 1 100 ? -29.628 -9.445 39.524 1.00 93.44 100 ALA A N 1
ATOM 777 C CA . ALA A 1 100 ? -29.369 -10.205 40.744 1.00 93.44 100 ALA A CA 1
ATOM 778 C C . ALA A 1 100 ? -29.538 -9.331 41.998 1.00 93.44 100 ALA A C 1
ATOM 780 O O . ALA A 1 100 ? -30.307 -9.684 42.893 1.00 93.44 100 ALA A O 1
ATOM 781 N N . ALA A 1 101 ? -28.920 -8.147 42.015 1.00 90.44 101 ALA A N 1
ATOM 782 C CA . ALA A 1 101 ? -29.016 -7.200 43.122 1.00 90.44 101 ALA A CA 1
ATOM 783 C C . ALA A 1 101 ? -30.460 -6.732 43.372 1.00 90.44 101 ALA A C 1
ATOM 785 O O . ALA A 1 101 ? -30.892 -6.629 44.520 1.00 90.44 101 ALA A O 1
ATOM 786 N N . LYS A 1 102 ? -31.247 -6.494 42.310 1.00 94.38 102 LYS A N 1
ATOM 787 C CA . LYS A 1 102 ? -32.680 -6.177 42.446 1.00 94.38 102 LYS A CA 1
ATOM 788 C C . LYS A 1 102 ? -33.450 -7.298 43.136 1.00 94.38 102 LYS A C 1
ATOM 790 O O . LYS A 1 102 ? -34.238 -7.026 44.036 1.00 94.38 102 LYS A O 1
ATOM 795 N N . LYS A 1 103 ? -33.196 -8.548 42.747 1.00 93.81 103 LYS A N 1
ATOM 796 C CA . LYS A 1 103 ? -33.868 -9.711 43.332 1.00 93.81 103 LYS A CA 1
ATOM 797 C C . LYS A 1 103 ? -33.514 -9.894 44.811 1.00 93.81 103 LYS A C 1
ATOM 799 O O . LYS A 1 103 ? -34.384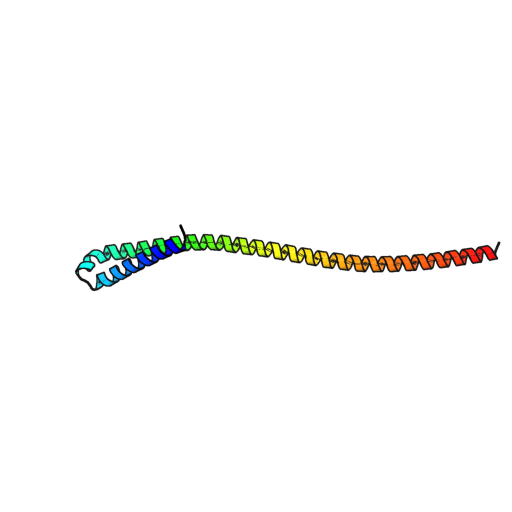 -10.226 45.612 1.00 93.81 103 LYS A O 1
ATOM 804 N N . GLU A 1 104 ? -32.259 -9.651 45.186 1.00 93.69 104 GLU A N 1
ATOM 805 C CA . GLU A 1 104 ? -31.836 -9.669 46.592 1.00 93.69 104 GLU A CA 1
ATOM 806 C C . GLU A 1 104 ? -32.490 -8.550 47.407 1.00 93.69 104 GLU A C 1
ATOM 808 O O . GLU A 1 104 ? -32.964 -8.802 48.515 1.00 93.69 104 GLU A O 1
ATOM 813 N N . ALA A 1 105 ? -32.579 -7.336 46.855 1.00 91.31 105 ALA A N 1
ATOM 814 C CA . ALA A 1 105 ? -33.251 -6.217 47.510 1.00 91.31 105 ALA A CA 1
ATOM 815 C C . ALA A 1 105 ? -34.748 -6.494 47.734 1.00 91.31 105 ALA A C 1
ATOM 817 O O . ALA A 1 105 ? -35.271 -6.228 48.815 1.00 91.31 105 ALA A O 1
ATOM 818 N N . GLU A 1 106 ? -35.434 -7.073 46.746 1.00 93.31 106 GLU A N 1
ATOM 819 C CA . GLU A 1 106 ? -36.833 -7.499 46.880 1.00 93.31 106 GLU A CA 1
ATOM 820 C C . GLU A 1 106 ? -37.002 -8.580 47.958 1.00 93.31 106 GLU A C 1
ATOM 822 O O . GLU A 1 106 ? -37.899 -8.481 48.796 1.00 93.31 106 GLU A O 1
ATOM 827 N N . ALA A 1 107 ? -36.111 -9.576 47.994 1.00 93.25 107 ALA A N 1
ATOM 828 C CA . ALA A 1 107 ? -36.141 -10.633 49.004 1.00 93.25 107 ALA A CA 1
ATOM 829 C C . ALA A 1 107 ? -35.881 -10.101 50.425 1.00 93.25 107 ALA A C 1
ATOM 831 O O . ALA A 1 107 ? -36.540 -10.522 51.378 1.00 93.25 107 ALA A O 1
ATOM 832 N N . LEU A 1 108 ? -34.940 -9.165 50.577 1.00 91.75 108 LEU A N 1
ATOM 833 C CA . LEU A 1 108 ? -34.668 -8.500 51.851 1.00 91.75 108 LEU A CA 1
ATOM 834 C C . LEU A 1 108 ? -35.857 -7.651 52.302 1.00 91.75 108 LEU A C 1
ATOM 836 O O . LEU A 1 108 ? -36.262 -7.765 53.455 1.00 91.75 108 LEU A O 1
ATOM 840 N N . ASN A 1 109 ? -36.460 -6.869 51.404 1.00 91.69 109 ASN A N 1
ATOM 841 C CA . ASN A 1 109 ? -37.656 -6.085 51.719 1.00 91.69 109 ASN A CA 1
ATOM 842 C C . ASN A 1 109 ? -38.823 -6.973 52.171 1.00 91.69 109 ASN A C 1
ATOM 844 O O . ASN A 1 109 ? -39.491 -6.646 53.148 1.00 91.69 109 ASN A O 1
ATOM 848 N N . ALA A 1 110 ? -39.039 -8.116 51.514 1.00 92.69 110 ALA A N 1
ATOM 849 C CA . ALA A 1 110 ? -40.066 -9.071 51.926 1.00 92.69 110 ALA A CA 1
ATOM 850 C C . ALA A 1 110 ? -39.805 -9.624 53.338 1.00 92.69 110 ALA A C 1
ATOM 852 O O . ALA A 1 110 ? -40.719 -9.678 54.157 1.00 92.69 110 ALA A O 1
ATOM 853 N N . ARG A 1 111 ? -38.548 -9.968 53.653 1.00 91.44 111 ARG A N 1
ATOM 854 C CA . ARG A 1 111 ? -38.157 -10.420 54.998 1.00 91.44 111 ARG A CA 1
ATOM 855 C C . ARG A 1 111 ? -38.319 -9.344 56.064 1.00 91.44 111 ARG A C 1
ATOM 857 O O . ARG A 1 111 ? -38.717 -9.661 57.179 1.00 91.44 111 ARG A O 1
ATOM 864 N N . VAL A 1 112 ? -37.995 -8.093 55.742 1.00 92.00 112 VAL A N 1
ATOM 865 C CA . VAL A 1 112 ? -38.203 -6.963 56.657 1.00 92.00 112 VAL A CA 1
ATOM 866 C C . VAL A 1 112 ? -39.692 -6.802 56.952 1.00 92.00 112 VAL A C 1
ATOM 868 O O . VAL A 1 112 ? -40.059 -6.767 58.120 1.00 92.00 112 VAL A O 1
ATOM 871 N N . ALA A 1 113 ? -40.547 -6.812 55.926 1.00 91.12 113 ALA A N 1
ATOM 872 C CA . ALA A 1 113 ? -41.995 -6.713 56.102 1.00 91.12 113 ALA A CA 1
ATOM 873 C C . ALA A 1 113 ? -42.570 -7.871 56.941 1.00 91.12 113 ALA A C 1
ATOM 875 O O . ALA A 1 113 ? -43.423 -7.658 57.800 1.00 91.12 113 ALA A O 1
ATOM 876 N N . GLU A 1 114 ? -42.081 -9.096 56.731 1.00 90.75 114 GLU A N 1
ATOM 877 C CA . GLU A 1 114 ? -42.471 -10.264 57.528 1.00 90.75 114 GLU A CA 1
ATOM 878 C C . GLU A 1 114 ? -42.049 -10.113 59.000 1.00 90.75 114 GLU A C 1
ATOM 880 O O . GLU A 1 114 ? -42.850 -10.341 59.909 1.00 90.75 114 GLU A O 1
ATOM 885 N N . LEU A 1 115 ? -40.815 -9.666 59.257 1.00 89.44 115 LEU A N 1
ATOM 886 C CA . LEU A 1 115 ? -40.320 -9.417 60.614 1.00 89.44 115 LEU A CA 1
ATOM 887 C C . LEU A 1 115 ? -41.097 -8.299 61.317 1.00 89.44 115 LEU A C 1
ATOM 889 O O . LEU A 1 115 ? -41.426 -8.450 62.493 1.00 89.44 115 LEU A O 1
ATOM 893 N N . GLU A 1 116 ? -41.416 -7.211 60.612 1.00 88.62 116 GLU A N 1
ATOM 894 C CA . GLU A 1 116 ? -42.240 -6.114 61.130 1.00 88.62 116 GLU A CA 1
ATOM 895 C C . GLU A 1 116 ? -43.645 -6.595 61.509 1.00 88.62 116 GLU A C 1
ATOM 897 O O . GLU A 1 116 ? -44.112 -6.300 62.610 1.00 88.62 116 GLU A O 1
ATO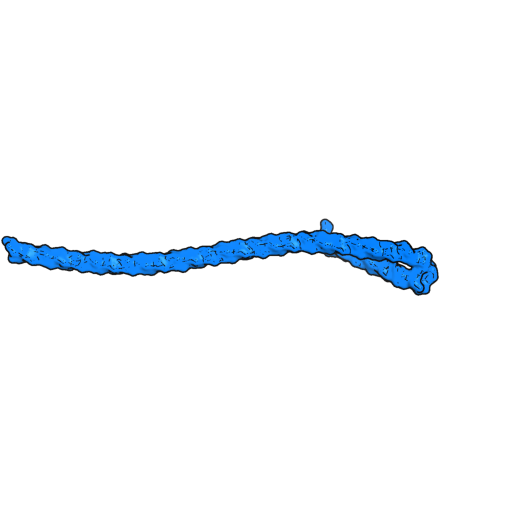M 902 N N . ALA A 1 117 ? -44.288 -7.401 60.656 1.00 87.88 117 ALA A N 1
ATOM 903 C CA . ALA A 1 117 ? -45.585 -8.003 60.961 1.00 87.88 117 ALA A CA 1
ATOM 904 C C . ALA A 1 117 ? -45.516 -8.917 62.198 1.00 87.88 117 ALA A C 1
ATOM 906 O O . ALA A 1 117 ? -46.336 -8.803 63.107 1.00 87.88 117 ALA A O 1
ATOM 907 N N . THR A 1 118 ? -44.490 -9.769 62.285 1.00 87.31 118 THR A N 1
ATOM 908 C CA . THR A 1 118 ? -44.313 -10.682 63.429 1.00 87.31 118 THR A CA 1
ATOM 909 C C . THR A 1 118 ? -44.041 -9.933 64.743 1.00 87.31 118 THR A C 1
ATOM 911 O O . THR A 1 118 ? -44.425 -10.394 65.818 1.00 87.31 118 THR A O 1
ATOM 914 N N . LEU A 1 119 ? -43.347 -8.791 64.684 1.00 83.19 119 LEU A N 1
ATOM 915 C CA . LEU A 1 119 ? -43.114 -7.918 65.839 1.00 83.19 119 LEU A CA 1
ATOM 916 C C . LEU A 1 119 ? -44.399 -7.218 66.284 1.00 83.19 119 LEU A C 1
ATOM 918 O O . LEU A 1 119 ? -44.649 -7.142 67.485 1.00 83.19 119 LEU A O 1
ATOM 922 N N . ALA A 1 120 ? -45.219 -6.760 65.337 1.00 80.12 120 ALA A N 1
ATOM 923 C CA . ALA A 1 120 ? -46.509 -6.138 65.620 1.00 80.12 120 ALA A CA 1
ATOM 924 C C . ALA A 1 120 ? -47.512 -7.106 66.276 1.00 80.12 120 ALA A C 1
ATOM 926 O O . ALA A 1 120 ? -48.330 -6.671 67.075 1.00 80.12 120 ALA A O 1
ATOM 927 N N . GLU A 1 121 ? -47.435 -8.409 65.988 1.00 76.50 121 GLU A N 1
ATOM 928 C CA . GLU A 1 121 ? -48.264 -9.432 66.649 1.00 76.50 121 GLU A CA 1
ATOM 929 C C . GLU A 1 121 ? -47.788 -9.809 68.065 1.00 76.50 121 GLU A C 1
ATOM 931 O O . GLU A 1 121 ? -48.536 -10.426 68.825 1.00 76.50 121 GLU A O 1
ATOM 936 N N . LYS A 1 122 ? -46.539 -9.483 68.425 1.00 70.19 122 LYS A N 1
ATOM 937 C CA . LYS A 1 122 ? -45.939 -9.813 69.732 1.00 70.19 122 LYS A CA 1
ATOM 938 C C . LYS A 1 122 ? -45.903 -8.649 70.727 1.00 70.19 122 LYS A C 1
ATOM 940 O O . LYS A 1 122 ? -45.569 -8.896 71.889 1.00 70.19 122 LYS A O 1
ATOM 945 N N . GLY A 1 123 ? -46.167 -7.423 70.280 1.00 50.78 123 GLY A N 1
ATOM 946 C CA . GLY A 1 123 ? -46.291 -6.223 71.119 1.00 50.78 123 GLY A CA 1
ATOM 947 C C . GLY A 1 123 ? -47.731 -5.968 71.530 1.00 50.78 123 GLY A C 1
ATOM 948 O O . GLY A 1 123 ? -47.919 -5.497 72.672 1.00 50.78 123 GLY A O 1
#

pLDDT: mean 81.68, std 9.63, range [50.78, 94.38]

Sequence (123 aa):
MNTNTIERILIGFGTVVLLGLAASYVVAPLKEYNSTLRIAAIVGVALYAVYSFLVQSKDQKEIYSAEKEAEKFESQARKERRRGDELQEANLTLQADLAAAKKEAEALNARVAELEATLAEKG

Mean predicted aligned error: 14.95 Å